Protein AF-A0A5P8WIT1-F1 (afdb_monomer)

Structure (mmCIF, N/CA/C/O backbone):
data_AF-A0A5P8WIT1-F1
#
_entry.id   AF-A0A5P8WIT1-F1
#
loop_
_atom_site.group_PDB
_atom_site.id
_atom_site.type_symbol
_atom_site.label_atom_id
_atom_site.label_alt_id
_atom_site.label_comp_id
_atom_site.label_asym_id
_atom_site.label_entity_id
_atom_site.label_seq_id
_atom_site.pdbx_PDB_ins_code
_atom_site.Cartn_x
_atom_site.Cartn_y
_atom_site.Cartn_z
_atom_site.occupancy
_atom_site.B_iso_or_equiv
_atom_site.auth_seq_id
_atom_site.auth_comp_id
_atom_site.auth_asym_id
_atom_site.auth_atom_id
_atom_site.pdbx_PDB_model_num
ATOM 1 N N . MET A 1 1 ? -11.418 24.660 9.617 1.00 50.38 1 MET A N 1
ATOM 2 C CA . MET A 1 1 ? -10.598 23.562 9.051 1.00 50.38 1 MET A CA 1
ATOM 3 C C . MET A 1 1 ? -9.537 24.173 8.142 1.00 50.38 1 MET A C 1
ATOM 5 O O . MET A 1 1 ? -9.883 25.060 7.373 1.00 50.38 1 MET A O 1
ATOM 9 N N . GLY A 1 2 ? -8.265 23.783 8.280 1.00 61.28 2 GLY A N 1
ATOM 10 C CA . GLY A 1 2 ? -7.160 24.315 7.465 1.00 61.28 2 GLY A CA 1
ATOM 11 C C . GLY A 1 2 ? -7.186 23.789 6.026 1.00 61.28 2 GLY A C 1
ATOM 12 O O . GLY A 1 2 ? -7.672 22.684 5.788 1.00 61.28 2 GLY A O 1
ATOM 13 N N . LYS A 1 3 ? -6.681 24.579 5.071 1.00 68.44 3 LYS A N 1
ATOM 14 C CA . LYS A 1 3 ? -6.547 24.157 3.669 1.00 68.44 3 LYS A CA 1
ATOM 15 C C . LYS A 1 3 ? -5.503 23.040 3.568 1.00 68.44 3 LYS A C 1
ATOM 17 O O . LYS A 1 3 ? -4.364 23.235 3.980 1.00 68.44 3 LYS A O 1
ATOM 22 N N . CYS A 1 4 ? -5.892 21.889 3.018 1.00 69.69 4 CYS A N 1
ATOM 23 C CA . CYS A 1 4 ? -4.935 20.875 2.580 1.00 69.69 4 CYS A CA 1
ATOM 24 C C . CYS A 1 4 ? -4.150 21.442 1.390 1.00 69.69 4 CYS A C 1
ATOM 26 O O . CYS A 1 4 ? -4.758 21.953 0.451 1.00 69.69 4 CYS A O 1
ATOM 28 N N . THR A 1 5 ? -2.821 21.398 1.449 1.00 77.12 5 THR A N 1
ATOM 29 C CA . THR A 1 5 ? -1.931 21.911 0.391 1.00 77.12 5 THR A CA 1
ATOM 30 C C . THR A 1 5 ? -1.465 20.822 -0.572 1.00 77.12 5 THR A C 1
ATOM 32 O O . THR A 1 5 ? -0.836 21.131 -1.581 1.00 77.12 5 THR A O 1
ATOM 35 N N . LEU A 1 6 ? -1.764 19.555 -0.269 1.00 75.56 6 LEU A N 1
ATOM 36 C CA . LEU A 1 6 ? -1.399 18.425 -1.112 1.00 75.56 6 LEU A CA 1
ATOM 37 C C . LEU A 1 6 ? -2.373 18.271 -2.292 1.00 75.56 6 LEU A C 1
ATOM 39 O O . LEU A 1 6 ? -3.556 18.599 -2.157 1.00 75.56 6 LEU A O 1
ATOM 43 N N . PRO A 1 7 ? -1.907 17.732 -3.434 1.00 75.62 7 PRO A N 1
ATOM 44 C CA . PRO A 1 7 ? -2.778 17.378 -4.546 1.00 75.62 7 PRO A CA 1
ATOM 45 C C . PRO A 1 7 ? -3.917 16.439 -4.106 1.00 75.62 7 PRO A C 1
ATOM 47 O O . PRO A 1 7 ? -3.708 15.611 -3.215 1.00 75.62 7 PRO A O 1
ATOM 50 N N . PRO A 1 8 ? -5.096 16.489 -4.759 1.00 62.50 8 PRO A N 1
ATOM 51 C CA . PRO A 1 8 ? -6.261 15.674 -4.390 1.00 62.50 8 PRO A CA 1
ATOM 52 C C . PRO A 1 8 ? -5.989 14.164 -4.250 1.00 6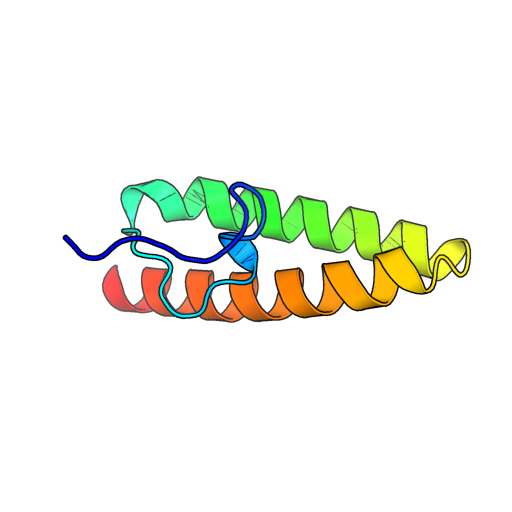2.50 8 PRO A C 1
ATOM 54 O O . PRO A 1 8 ? -6.616 13.502 -3.429 1.00 62.50 8 PRO A O 1
ATOM 57 N N . ASN A 1 9 ? -5.017 13.628 -4.996 1.00 65.25 9 ASN A N 1
ATOM 58 C CA . ASN A 1 9 ? -4.681 12.198 -5.020 1.00 65.25 9 ASN A CA 1
ATOM 59 C C . ASN A 1 9 ? -3.547 11.811 -4.054 1.00 65.25 9 ASN A C 1
ATOM 61 O O . ASN A 1 9 ? -3.092 10.673 -4.052 1.00 65.25 9 ASN A O 1
ATOM 65 N N . SER A 1 10 ? -3.059 12.746 -3.238 1.00 79.75 10 SER A N 1
ATOM 66 C CA . SER A 1 10 ? -1.921 12.525 -2.338 1.00 79.75 10 SER A CA 1
ATOM 67 C C . SER A 1 10 ? -2.342 12.190 -0.906 1.00 79.75 10 SER A C 1
ATOM 69 O O . SER A 1 10 ? -1.494 12.111 -0.023 1.00 79.75 10 SER A O 1
ATOM 71 N N . CYS A 1 11 ? -3.638 11.976 -0.659 1.00 80.81 11 CYS A N 1
ATOM 72 C CA . CYS A 1 11 ? -4.176 11.701 0.673 1.00 80.81 11 CYS A CA 1
ATOM 73 C C . CYS A 1 11 ? -3.571 10.450 1.328 1.00 80.81 11 CYS A C 1
ATOM 75 O O . CYS A 1 11 ? -3.298 10.482 2.521 1.00 80.81 11 CYS A O 1
ATOM 77 N N . LEU A 1 12 ? -3.282 9.391 0.564 1.00 79.69 12 LEU A N 1
ATOM 78 C CA . LEU A 1 12 ? -2.624 8.178 1.083 1.00 79.69 12 LEU A CA 1
ATOM 79 C C . LEU A 1 12 ? -1.126 8.369 1.382 1.00 79.69 12 LEU A C 1
ATOM 81 O O . LEU A 1 12 ? -0.515 7.554 2.064 1.00 79.69 12 LEU A O 1
ATOM 85 N N . ASN A 1 13 ? -0.554 9.482 0.922 1.00 79.56 13 ASN A N 1
ATOM 86 C CA . ASN A 1 13 ? 0.792 9.933 1.271 1.00 79.56 13 ASN A CA 1
ATOM 87 C C . ASN A 1 13 ? 0.773 11.076 2.299 1.00 79.56 13 ASN A C 1
ATOM 89 O O . ASN A 1 13 ? 1.814 11.647 2.617 1.00 79.56 13 ASN A O 1
ATOM 93 N N . CYS A 1 14 ? -0.405 11.449 2.810 1.00 81.12 14 CYS A N 1
ATOM 94 C CA . CYS A 1 14 ? -0.566 12.556 3.740 1.00 81.12 14 CYS A CA 1
ATOM 95 C C . CYS A 1 14 ? -0.498 12.057 5.186 1.00 81.12 14 CYS A C 1
ATOM 97 O O . CYS A 1 14 ? -1.426 11.412 5.667 1.00 81.12 14 CYS A O 1
ATOM 99 N N . GLY A 1 15 ? 0.536 12.461 5.929 1.00 71.44 15 GLY A N 1
ATOM 100 C CA . GLY A 1 15 ? 0.636 12.192 7.372 1.00 71.44 15 GLY A CA 1
ATOM 101 C C . GLY A 1 15 ? -0.440 12.878 8.232 1.00 71.44 15 GLY A C 1
ATOM 102 O O . GLY A 1 15 ? -0.556 12.588 9.416 1.00 71.44 15 GLY A O 1
ATOM 103 N N . TYR A 1 16 ? -1.240 13.777 7.646 1.00 77.44 16 TYR A N 1
ATOM 104 C CA . TYR A 1 16 ? -2.369 14.456 8.296 1.00 77.44 16 TYR A CA 1
ATOM 105 C C . TYR A 1 16 ? -3.732 13.939 7.818 1.00 77.44 16 TYR A C 1
ATOM 107 O O . TYR A 1 16 ? -4.748 14.617 8.016 1.00 77.44 16 TYR A O 1
ATOM 115 N N . LEU A 1 17 ? -3.773 12.783 7.144 1.00 83.19 17 LEU A N 1
ATOM 116 C CA . LEU A 1 17 ? -5.022 12.169 6.710 1.00 83.19 17 LEU A CA 1
ATOM 117 C C . LEU A 1 17 ? -5.925 11.926 7.924 1.00 83.19 17 LEU A C 1
ATOM 119 O O . LEU A 1 17 ? -5.638 11.100 8.786 1.00 83.19 17 LEU A O 1
ATOM 123 N N . ARG A 1 18 ? -7.039 12.656 7.986 1.00 82.50 18 ARG A N 1
ATOM 124 C CA . ARG A 1 18 ? -8.061 12.459 9.014 1.00 82.50 18 ARG A CA 1
ATOM 125 C C . ARG A 1 18 ? -9.087 11.456 8.515 1.00 82.50 18 ARG A C 1
ATOM 127 O O . ARG A 1 18 ? -9.771 11.718 7.530 1.00 82.50 18 ARG A O 1
ATOM 134 N N . THR A 1 19 ? -9.194 10.334 9.213 1.00 88.50 19 THR A N 1
ATOM 135 C CA . THR A 1 19 ? -10.152 9.257 8.945 1.00 88.50 19 THR A CA 1
ATOM 136 C C . THR A 1 19 ? -10.615 8.619 10.261 1.00 88.50 19 THR A C 1
ATOM 138 O O . THR A 1 19 ? -10.226 9.077 11.335 1.00 88.50 19 THR A O 1
ATOM 141 N N . ASN A 1 20 ? -11.477 7.606 10.196 1.00 89.62 20 ASN A N 1
ATOM 142 C CA . ASN A 1 20 ? -11.956 6.849 11.351 1.00 89.62 20 ASN A CA 1
ATOM 143 C C . ASN A 1 20 ? -12.134 5.359 11.010 1.00 89.62 20 ASN A C 1
ATOM 145 O O . ASN A 1 20 ? -12.013 4.954 9.852 1.00 89.62 20 ASN A O 1
ATOM 149 N N . VAL A 1 21 ? -12.452 4.558 12.028 1.00 92.44 21 VAL A N 1
ATOM 150 C CA . VAL A 1 21 ? -12.562 3.095 11.935 1.00 92.44 21 VAL A CA 1
ATOM 151 C C . VAL A 1 21 ? -13.600 2.601 10.922 1.00 92.44 21 VAL A C 1
ATOM 153 O O . VAL A 1 21 ? -13.420 1.534 10.345 1.00 92.44 21 VAL A O 1
ATOM 156 N N . ASN A 1 22 ? -14.635 3.385 10.602 1.00 92.75 22 ASN A N 1
ATOM 157 C CA . ASN A 1 22 ? -15.643 2.976 9.615 1.00 92.75 22 ASN A CA 1
ATOM 158 C C . ASN A 1 22 ? -15.040 2.778 8.213 1.00 92.75 22 ASN A C 1
ATOM 160 O O . ASN A 1 22 ? -15.606 2.063 7.390 1.00 92.75 22 ASN A O 1
ATOM 164 N N . PHE A 1 23 ? -13.883 3.392 7.943 1.00 92.75 23 PHE A N 1
ATOM 165 C CA . PHE A 1 23 ? -13.146 3.246 6.688 1.00 92.75 23 PHE A CA 1
ATOM 166 C C . PHE A 1 23 ? -12.040 2.184 6.748 1.00 92.75 23 PHE A C 1
ATOM 168 O O . PHE A 1 23 ? -11.371 1.955 5.743 1.00 92.75 23 PHE A O 1
ATOM 175 N N . LEU A 1 24 ? -11.853 1.498 7.882 1.00 93.44 24 LEU A N 1
ATOM 176 C CA . LEU A 1 24 ? -10.859 0.433 8.028 1.00 93.44 24 LEU A CA 1
ATOM 177 C C . LEU A 1 24 ? -10.955 -0.641 6.922 1.00 93.44 24 LEU A C 1
ATOM 179 O O . LEU A 1 24 ? -9.911 -0.977 6.358 1.00 93.44 24 LEU A O 1
ATOM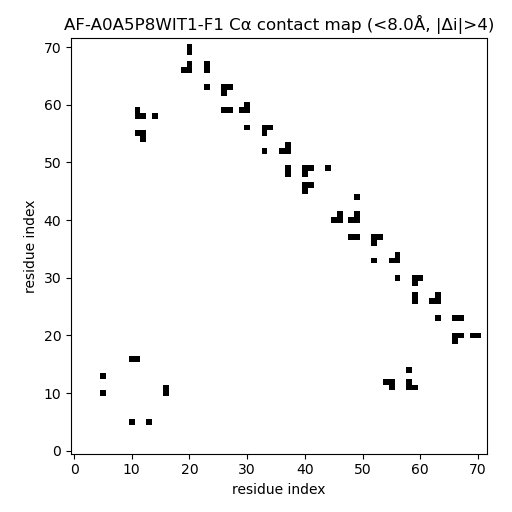 183 N N . PRO A 1 25 ? -12.148 -1.138 6.525 1.00 94.25 25 PRO A N 1
ATOM 184 C CA . PRO A 1 25 ? -12.250 -2.103 5.428 1.00 94.25 25 PRO A CA 1
ATOM 185 C C . PRO A 1 25 ? -11.722 -1.558 4.095 1.00 94.25 25 PRO A C 1
ATOM 187 O O . PRO A 1 25 ? -11.093 -2.291 3.338 1.00 94.25 25 PRO A O 1
ATOM 190 N N . VAL A 1 26 ? -11.927 -0.263 3.833 1.00 94.00 26 VAL A N 1
ATOM 191 C CA . VAL A 1 26 ? -11.459 0.404 2.610 1.00 94.00 26 VAL A CA 1
ATOM 192 C C . VAL A 1 26 ? -9.934 0.473 2.590 1.00 94.00 26 VAL A C 1
ATOM 194 O O . VAL A 1 26 ? -9.323 0.160 1.574 1.00 94.00 26 VAL A O 1
ATOM 197 N N . PHE A 1 27 ? -9.301 0.829 3.712 1.00 93.69 27 PHE A N 1
ATOM 198 C CA . PHE A 1 27 ? -7.838 0.884 3.786 1.00 93.69 27 PHE A CA 1
ATOM 199 C C . PHE A 1 27 ? -7.185 -0.497 3.697 1.00 93.69 27 PHE A C 1
ATOM 201 O O . PHE A 1 27 ? -6.104 -0.613 3.124 1.00 93.69 27 PHE A O 1
ATOM 208 N N . LYS A 1 28 ? -7.840 -1.548 4.207 1.00 95.38 28 LYS A N 1
ATOM 209 C CA . LYS A 1 28 ? -7.373 -2.933 4.042 1.00 95.38 28 LYS A CA 1
ATOM 210 C C . LYS A 1 28 ? -7.432 -3.393 2.584 1.00 95.38 28 LYS A C 1
ATOM 212 O O . LYS A 1 28 ? -6.450 -3.945 2.095 1.00 95.38 28 LYS A O 1
ATOM 217 N N . ASP A 1 29 ? -8.539 -3.130 1.889 1.00 96.81 29 ASP A N 1
ATOM 218 C CA . ASP A 1 29 ? -8.669 -3.437 0.455 1.00 96.81 29 ASP A CA 1
ATOM 219 C C . ASP A 1 29 ? -7.635 -2.654 -0.374 1.00 96.81 29 ASP A C 1
ATOM 221 O O . ASP A 1 29 ? -6.934 -3.221 -1.212 1.00 96.81 29 ASP A O 1
ATOM 225 N N . GLU A 1 30 ? -7.442 -1.365 -0.084 1.00 94.81 30 GLU A N 1
ATOM 226 C CA . GLU A 1 30 ? -6.434 -0.553 -0.774 1.00 94.81 30 GLU A CA 1
ATOM 227 C C . GLU A 1 30 ? -4.999 -1.037 -0.509 1.00 94.81 30 GLU A C 1
ATOM 229 O O . GLU A 1 30 ? -4.169 -1.055 -1.424 1.00 94.81 30 GLU A O 1
ATOM 234 N N . LEU A 1 31 ? -4.698 -1.497 0.711 1.00 95.88 31 LEU A N 1
ATOM 235 C CA . LEU A 1 31 ? -3.408 -2.108 1.037 1.00 95.88 31 LEU A CA 1
ATOM 236 C C . LEU A 1 31 ? -3.182 -3.383 0.216 1.00 95.88 31 LEU A C 1
ATOM 238 O O . LEU A 1 31 ? -2.116 -3.550 -0.381 1.00 95.88 31 LEU A O 1
ATOM 242 N N . GLU A 1 32 ? -4.188 -4.253 0.119 1.00 97.31 32 GLU A N 1
ATOM 243 C CA . GLU A 1 32 ? -4.109 -5.471 -0.690 1.00 97.31 32 GLU A CA 1
ATOM 244 C C . GLU A 1 32 ? -3.860 -5.149 -2.174 1.00 97.31 32 GLU A C 1
ATOM 246 O O . GLU A 1 32 ? -2.997 -5.755 -2.821 1.00 97.31 32 GLU A O 1
ATOM 251 N N . ARG A 1 33 ? -4.570 -4.157 -2.722 1.00 96.44 33 ARG A N 1
ATOM 252 C CA . ARG A 1 33 ? -4.382 -3.693 -4.105 1.00 96.44 33 ARG A CA 1
ATOM 253 C C . ARG A 1 33 ? -2.985 -3.126 -4.327 1.00 96.44 33 ARG A C 1
ATOM 255 O O . ARG A 1 33 ? -2.338 -3.490 -5.310 1.00 96.44 33 ARG A O 1
ATOM 262 N N . THR A 1 34 ? -2.495 -2.305 -3.402 1.00 95.62 34 THR A N 1
ATOM 263 C CA . THR A 1 34 ? -1.149 -1.713 -3.458 1.00 95.62 34 THR A CA 1
ATOM 264 C C . THR A 1 34 ? -0.074 -2.800 -3.473 1.00 95.62 34 THR A C 1
ATOM 266 O O . THR A 1 34 ? 0.852 -2.752 -4.284 1.00 95.62 34 THR A O 1
ATOM 269 N N . VAL A 1 35 ? -0.222 -3.843 -2.650 1.00 97.50 35 VAL A N 1
ATOM 270 C CA . VAL A 1 35 ? 0.693 -4.997 -2.640 1.00 97.50 35 VAL A CA 1
ATOM 271 C C . VAL A 1 35 ? 0.689 -5.732 -3.986 1.00 97.50 35 VAL A C 1
ATOM 273 O O . VAL A 1 35 ? 1.758 -6.077 -4.495 1.00 97.50 35 VAL A O 1
ATOM 276 N N . LYS A 1 36 ? -0.480 -5.925 -4.613 1.00 97.56 36 LYS A N 1
ATOM 277 C CA . LYS A 1 36 ? -0.578 -6.537 -5.953 1.00 97.56 36 LYS A CA 1
ATOM 278 C C . LYS A 1 36 ? 0.096 -5.680 -7.028 1.00 97.56 36 LYS A C 1
ATOM 280 O O . LYS A 1 36 ? 0.815 -6.215 -7.874 1.00 97.56 36 LYS A O 1
ATOM 285 N N . VAL A 1 37 ? -0.098 -4.359 -6.987 1.00 95.94 37 VAL A N 1
ATOM 286 C CA . VAL A 1 37 ? 0.570 -3.413 -7.898 1.00 95.94 37 VAL A CA 1
ATOM 287 C C . VAL A 1 37 ? 2.084 -3.474 -7.718 1.00 95.94 37 VAL A C 1
ATOM 289 O O . VAL A 1 37 ? 2.797 -3.579 -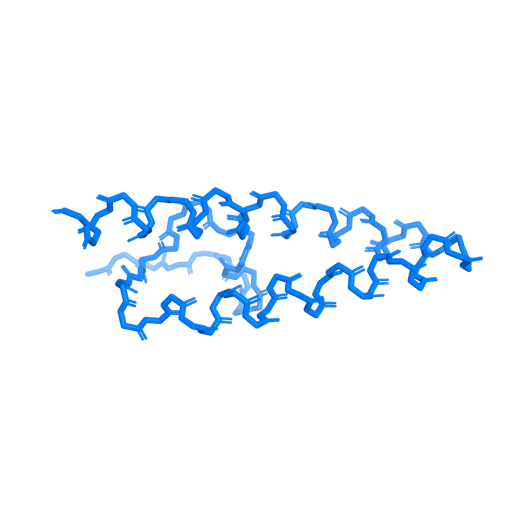8.713 1.00 95.94 37 VAL A O 1
ATOM 292 N N . LEU A 1 38 ? 2.578 -3.493 -6.476 1.00 96.88 38 LEU A N 1
ATOM 293 C CA . LEU A 1 38 ? 4.005 -3.619 -6.177 1.00 96.88 38 LEU A CA 1
ATOM 294 C C . LEU A 1 38 ? 4.605 -4.913 -6.711 1.00 96.88 38 LEU A C 1
ATOM 296 O O . LEU A 1 38 ? 5.670 -4.872 -7.320 1.00 96.88 38 LEU A O 1
ATOM 300 N N . ALA A 1 39 ? 3.934 -6.051 -6.519 1.00 97.62 39 ALA A N 1
ATOM 301 C CA . ALA A 1 39 ? 4.412 -7.332 -7.031 1.00 97.62 39 ALA A CA 1
ATOM 302 C C . ALA A 1 39 ? 4.591 -7.287 -8.557 1.00 97.62 39 ALA A C 1
ATOM 304 O O . ALA A 1 39 ? 5.636 -7.677 -9.079 1.00 97.62 39 ALA A O 1
ATOM 305 N N . LYS A 1 40 ? 3.606 -6.722 -9.265 1.00 97.69 40 LYS A N 1
ATOM 306 C CA . LYS A 1 40 ? 3.671 -6.533 -10.716 1.00 97.69 40 LYS A CA 1
ATOM 307 C C . LYS A 1 40 ? 4.767 -5.539 -11.113 1.00 97.69 40 LYS A C 1
ATOM 309 O O . LYS A 1 40 ? 5.564 -5.830 -11.995 1.00 97.69 40 LYS A O 1
ATOM 314 N N . ALA A 1 41 ? 4.851 -4.391 -10.448 1.00 97.50 41 ALA A N 1
ATOM 315 C CA . ALA A 1 41 ? 5.860 -3.376 -10.736 1.00 97.50 41 ALA A CA 1
ATOM 316 C C . ALA A 1 41 ? 7.287 -3.917 -10.549 1.00 97.50 41 ALA A C 1
ATOM 318 O O . ALA A 1 41 ? 8.138 -3.676 -11.401 1.00 97.50 41 ALA A O 1
ATOM 319 N N . LYS A 1 42 ? 7.526 -4.713 -9.496 1.00 96.75 42 LYS A N 1
ATOM 320 C CA . LYS A 1 42 ? 8.806 -5.393 -9.237 1.00 96.75 42 LYS A CA 1
ATOM 321 C C . LYS A 1 42 ? 9.140 -6.426 -10.309 1.00 96.75 42 LYS A C 1
ATOM 323 O O . LYS A 1 42 ? 10.285 -6.493 -10.738 1.00 96.75 42 LYS A O 1
ATOM 328 N N . GLN A 1 43 ? 8.149 -7.176 -10.796 1.00 98.19 43 GLN A N 1
ATOM 329 C CA . GLN A 1 43 ? 8.341 -8.123 -11.899 1.00 98.19 43 GLN A CA 1
ATOM 330 C C . GLN A 1 43 ? 8.810 -7.435 -13.193 1.00 98.19 43 GLN A C 1
ATOM 332 O O . GLN A 1 43 ? 9.614 -8.004 -13.927 1.00 98.19 43 GLN A O 1
ATOM 337 N N . TYR A 1 44 ? 8.314 -6.228 -13.477 1.00 97.38 44 TYR A N 1
ATOM 338 C CA . TYR A 1 44 ? 8.618 -5.488 -14.707 1.00 97.38 44 TYR A CA 1
ATOM 339 C C . TYR A 1 44 ? 9.632 -4.344 -14.524 1.00 97.38 44 TYR A C 1
ATOM 341 O O . TYR A 1 44 ? 9.805 -3.548 -15.446 1.00 97.38 44 TYR A O 1
ATOM 349 N N . ALA A 1 45 ? 10.286 -4.247 -13.360 1.00 96.31 45 ALA A N 1
ATOM 350 C CA . ALA A 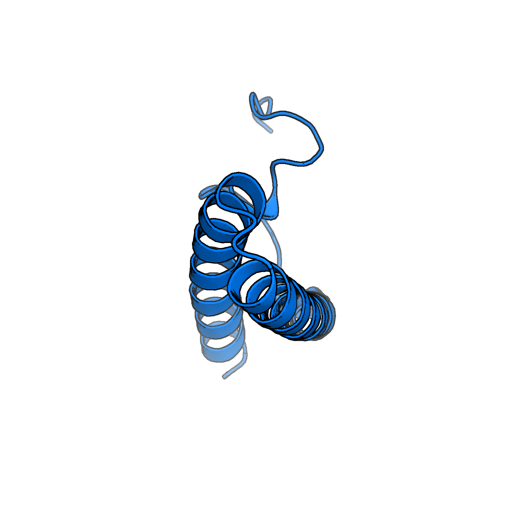1 45 ? 11.229 -3.176 -13.014 1.00 96.31 45 ALA A CA 1
ATOM 351 C C . ALA A 1 45 ? 10.675 -1.753 -13.261 1.00 96.31 45 ALA A C 1
ATOM 353 O O . ALA A 1 45 ? 11.350 -0.867 -13.786 1.00 96.31 45 ALA A O 1
ATOM 354 N N . TRP A 1 46 ? 9.410 -1.513 -12.903 1.00 97.62 46 TRP A N 1
ATOM 355 C CA . TRP A 1 46 ? 8.785 -0.191 -13.011 1.00 97.62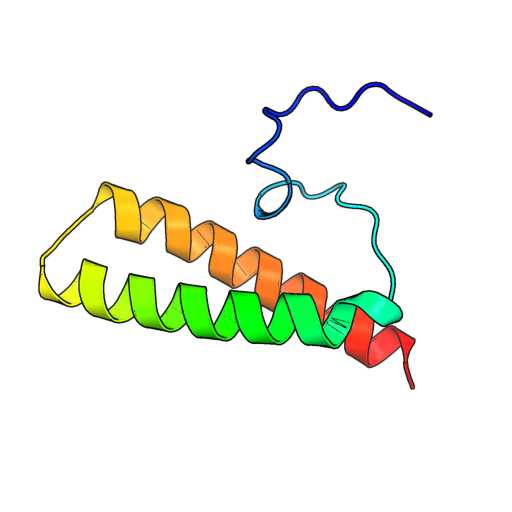 46 TRP A CA 1
ATOM 356 C C . TRP A 1 46 ? 9.175 0.698 -11.828 1.00 97.62 46 TRP A C 1
ATOM 358 O O . TRP A 1 46 ? 8.362 0.948 -10.940 1.00 97.62 46 TRP A O 1
ATOM 368 N N . GLU A 1 47 ? 10.411 1.192 -11.832 1.00 95.19 47 GLU A N 1
ATOM 369 C CA . GLU A 1 47 ? 11.048 1.942 -10.733 1.00 95.19 47 GLU A CA 1
ATOM 370 C C . GLU A 1 47 ? 10.157 3.029 -10.102 1.00 95.19 47 GLU A C 1
ATOM 372 O O . GLU A 1 47 ? 9.992 3.079 -8.884 1.00 95.19 47 GLU A O 1
ATOM 377 N N . VAL A 1 48 ? 9.497 3.861 -10.918 1.00 93.75 48 VAL A N 1
ATOM 378 C CA . VAL A 1 48 ? 8.599 4.924 -10.417 1.00 93.75 48 VAL A CA 1
ATOM 379 C C . VAL A 1 48 ? 7.408 4.340 -9.655 1.00 93.75 48 VAL A C 1
ATOM 381 O O . VAL A 1 48 ? 7.043 4.835 -8.591 1.00 93.75 48 VAL A O 1
ATOM 384 N N . GLN A 1 49 ? 6.807 3.268 -10.176 1.00 93.25 49 GLN A N 1
ATOM 385 C CA . GLN A 1 49 ? 5.668 2.621 -9.529 1.00 93.25 49 GLN A CA 1
ATOM 386 C C . GLN A 1 49 ? 6.094 1.886 -8.263 1.00 93.25 49 GLN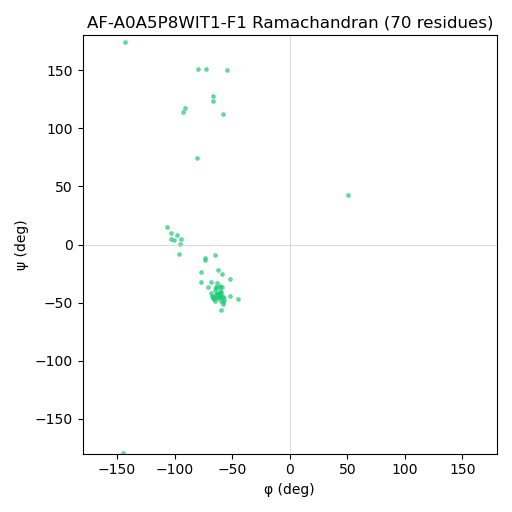 A C 1
ATOM 388 O O . GLN A 1 49 ? 5.357 1.918 -7.284 1.00 93.25 49 GLN A O 1
ATOM 393 N N . ILE A 1 50 ? 7.278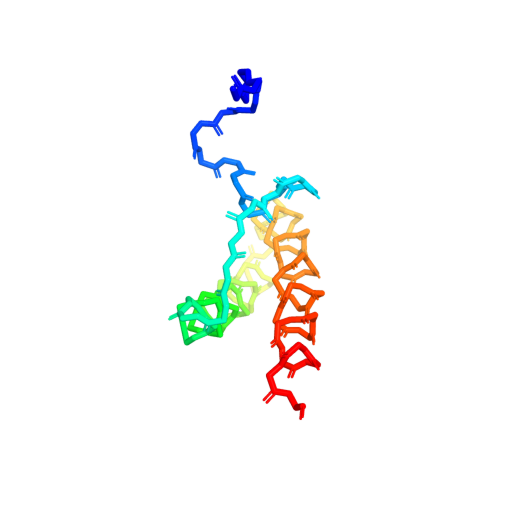 1.272 -8.254 1.00 96.06 50 ILE A N 1
ATOM 394 C CA . ILE A 1 50 ? 7.841 0.649 -7.054 1.00 96.06 50 ILE A CA 1
ATOM 395 C C . ILE A 1 50 ? 8.002 1.712 -5.964 1.00 96.06 50 ILE A C 1
ATOM 397 O O . ILE A 1 50 ? 7.369 1.602 -4.917 1.00 96.06 50 ILE A O 1
ATOM 401 N N . SER A 1 51 ? 8.737 2.789 -6.251 1.00 93.00 51 SER A N 1
ATOM 402 C CA . SER A 1 51 ? 9.016 3.854 -5.282 1.00 93.00 51 SER A CA 1
ATOM 403 C C . SER A 1 51 ? 7.740 4.487 -4.711 1.00 93.00 51 SER A C 1
ATOM 405 O O . SER A 1 51 ? 7.591 4.608 -3.493 1.00 93.00 51 SER A O 1
ATOM 407 N N . MET A 1 52 ? 6.780 4.845 -5.572 1.00 89.94 52 MET A N 1
ATOM 408 C CA . MET A 1 52 ? 5.536 5.474 -5.123 1.00 89.94 52 MET A CA 1
ATOM 409 C C . MET A 1 52 ? 4.669 4.527 -4.289 1.00 89.94 52 MET A C 1
ATOM 411 O O . MET A 1 52 ? 4.147 4.929 -3.247 1.00 89.94 52 MET A O 1
ATOM 415 N N . ASN A 1 53 ? 4.501 3.278 -4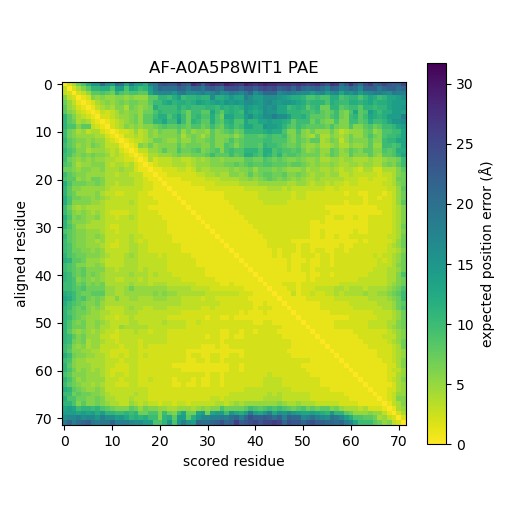.732 1.00 93.00 53 ASN A N 1
ATOM 416 C CA . ASN A 1 53 ? 3.609 2.340 -4.055 1.00 93.00 53 ASN A CA 1
ATOM 417 C C . ASN A 1 53 ? 4.226 1.771 -2.768 1.00 93.00 53 ASN A C 1
ATOM 419 O O . ASN A 1 53 ? 3.475 1.390 -1.877 1.00 93.00 53 ASN A O 1
ATOM 423 N N . GLU A 1 54 ? 5.555 1.752 -2.614 1.00 94.44 54 GLU A N 1
ATOM 424 C CA . GLU A 1 54 ? 6.197 1.382 -1.343 1.00 94.44 54 GLU A CA 1
ATOM 425 C C . GLU A 1 54 ? 5.869 2.392 -0.242 1.00 94.44 54 GLU A C 1
ATOM 427 O O . GLU A 1 54 ? 5.434 1.997 0.838 1.00 94.44 54 GLU A O 1
ATOM 432 N N . THR A 1 55 ? 5.944 3.692 -0.546 1.00 91.44 55 THR A N 1
ATOM 433 C CA . THR A 1 55 ? 5.555 4.743 0.412 1.00 91.44 55 THR A CA 1
ATOM 434 C C . THR A 1 55 ? 4.069 4.653 0.776 1.00 91.44 55 THR A C 1
ATOM 436 O O . THR A 1 55 ? 3.707 4.745 1.950 1.00 91.44 55 THR A O 1
ATOM 439 N N . ILE A 1 56 ? 3.196 4.434 -0.216 1.00 92.06 56 ILE A N 1
ATOM 440 C CA . ILE A 1 56 ? 1.751 4.267 0.014 1.00 92.06 56 ILE A CA 1
ATOM 441 C C . ILE A 1 56 ? 1.485 3.049 0.903 1.00 92.06 56 ILE A C 1
ATOM 443 O O . ILE A 1 56 ? 0.711 3.143 1.856 1.00 92.06 56 ILE A O 1
ATOM 447 N N . LYS A 1 57 ? 2.148 1.922 0.624 1.00 95.00 57 LYS A N 1
ATOM 448 C CA . LYS A 1 57 ? 2.017 0.687 1.399 1.00 95.00 57 LYS A CA 1
ATOM 449 C C . LYS A 1 57 ? 2.379 0.915 2.868 1.00 95.00 57 LYS A C 1
ATOM 451 O O . LYS A 1 57 ? 1.580 0.579 3.735 1.00 95.00 57 LYS A O 1
ATOM 456 N N . GLU A 1 58 ? 3.533 1.517 3.151 1.00 93.31 58 GLU A N 1
ATOM 457 C CA . GLU A 1 58 ? 3.971 1.780 4.529 1.00 93.31 58 GLU A CA 1
ATOM 458 C C . GLU A 1 58 ? 2.993 2.685 5.291 1.00 93.31 58 GLU A C 1
ATOM 460 O O . GLU A 1 58 ? 2.722 2.472 6.475 1.00 93.31 58 GLU A O 1
ATOM 465 N N . ASN A 1 59 ? 2.446 3.701 4.620 1.00 91.56 59 ASN A N 1
ATOM 466 C CA . ASN A 1 59 ? 1.462 4.596 5.224 1.00 91.56 59 ASN A CA 1
ATOM 467 C C . ASN A 1 59 ? 0.137 3.881 5.501 1.00 91.56 59 ASN A C 1
ATOM 469 O O . ASN A 1 59 ? -0.444 4.073 6.570 1.00 91.56 59 ASN A O 1
ATOM 473 N N . LEU A 1 60 ? -0.324 3.038 4.574 1.00 93.19 60 LEU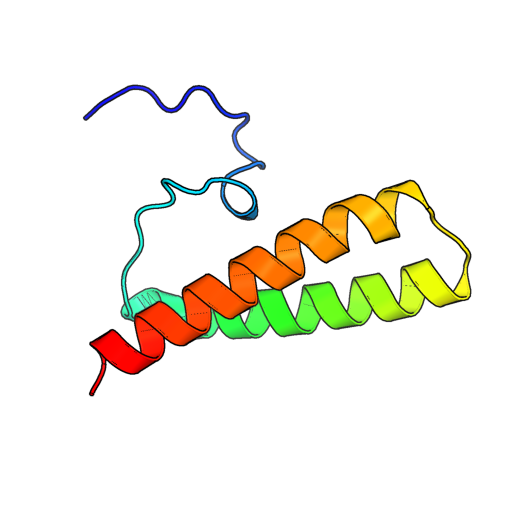 A N 1
ATOM 474 C CA . LEU A 1 60 ? -1.519 2.216 4.757 1.00 93.19 60 LEU A CA 1
ATOM 475 C C . LEU A 1 60 ? -1.345 1.213 5.900 1.00 93.19 60 LEU A C 1
ATOM 477 O O . LEU A 1 60 ? -2.253 1.086 6.713 1.00 93.19 60 LEU A O 1
ATOM 481 N N . GLU A 1 61 ? -0.190 0.554 6.018 1.00 94.81 61 GLU A N 1
ATOM 482 C CA . GLU A 1 61 ? 0.100 -0.370 7.124 1.00 94.81 61 GLU A CA 1
ATOM 483 C C . GLU A 1 61 ? 0.029 0.343 8.480 1.00 94.81 61 GLU A C 1
ATOM 485 O O . GLU A 1 61 ? -0.672 -0.119 9.382 1.00 94.81 61 GLU A O 1
ATOM 490 N N . LYS A 1 62 ? 0.676 1.509 8.611 1.00 92.25 62 LYS A N 1
ATOM 491 C CA . LYS A 1 62 ? 0.609 2.333 9.832 1.00 92.25 62 LYS A CA 1
ATOM 492 C C . LYS A 1 62 ? -0.818 2.786 10.137 1.00 92.25 62 LYS A C 1
ATOM 494 O O . LYS A 1 62 ? -1.249 2.742 11.289 1.00 92.25 62 LYS A O 1
ATOM 499 N N . LEU A 1 63 ? -1.557 3.219 9.114 1.00 90.94 63 LEU A N 1
ATOM 500 C CA . LEU A 1 63 ? -2.928 3.692 9.267 1.00 90.94 63 LEU A CA 1
ATOM 501 C C . LEU A 1 63 ? -3.857 2.566 9.725 1.00 90.94 63 LEU A C 1
ATOM 503 O O . LEU A 1 63 ? -4.586 2.745 10.698 1.00 90.94 63 LEU A O 1
ATOM 507 N N . VAL A 1 64 ? -3.800 1.409 9.064 1.00 93.25 64 VAL A N 1
ATOM 508 C CA . VAL A 1 64 ? -4.589 0.220 9.412 1.00 93.25 64 VAL A CA 1
ATOM 509 C C . VAL A 1 64 ? -4.299 -0.199 10.850 1.00 93.25 64 VAL A C 1
ATOM 511 O O . VAL A 1 64 ? -5.243 -0.294 11.628 1.00 93.25 64 VAL A O 1
ATOM 514 N N . GLN A 1 65 ? -3.024 -0.321 11.239 1.00 92.75 65 GLN A N 1
ATOM 515 C CA . GLN A 1 65 ? -2.645 -0.656 12.617 1.00 92.75 65 GLN A CA 1
ATOM 516 C C . GLN A 1 65 ? -3.203 0.353 13.631 1.00 92.75 65 GLN A C 1
ATOM 518 O O . GLN A 1 65 ? -3.769 -0.036 14.649 1.00 92.75 65 GLN A O 1
ATOM 523 N N . SER A 1 66 ? -3.098 1.658 13.351 1.00 90.56 66 SER A N 1
ATOM 524 C CA . SER A 1 66 ? -3.605 2.693 14.264 1.00 90.56 66 SER A CA 1
ATOM 525 C C . SER A 1 66 ? -5.127 2.637 14.450 1.00 90.56 66 SER A C 1
ATOM 527 O O . SER A 1 66 ? -5.635 2.863 15.550 1.00 90.56 66 SER A O 1
ATOM 529 N N . LEU A 1 67 ? -5.860 2.307 13.383 1.00 90.56 67 LEU A N 1
ATOM 530 C CA . LEU A 1 67 ? -7.315 2.189 13.402 1.00 90.56 67 LEU A CA 1
ATOM 531 C C . LEU A 1 67 ? -7.782 0.888 14.060 1.00 90.56 67 LEU A C 1
ATOM 533 O O . LEU A 1 67 ? -8.831 0.897 14.695 1.00 90.56 67 LEU A O 1
ATOM 537 N N . GLU A 1 68 ? -7.018 -0.198 13.931 1.00 90.12 68 GLU A N 1
ATOM 538 C CA . GLU A 1 68 ? -7.287 -1.465 14.620 1.00 90.12 68 GLU A CA 1
ATOM 539 C C . GLU A 1 68 ? -7.127 -1.320 16.134 1.00 90.12 68 GLU A C 1
ATOM 541 O O . GLU A 1 68 ? -8.036 -1.698 16.861 1.00 90.12 68 GLU A O 1
ATOM 546 N N . VAL A 1 69 ? -6.049 -0.676 16.599 1.00 87.19 69 VAL A N 1
ATOM 547 C CA . VAL A 1 69 ? -5.822 -0.408 18.035 1.00 87.19 69 VAL A CA 1
ATOM 548 C C . VAL A 1 69 ? -6.891 0.515 18.624 1.00 87.19 69 VAL A C 1
ATOM 550 O O . VAL A 1 69 ? -7.256 0.384 19.783 1.00 87.19 69 VAL A O 1
ATOM 553 N N . THR A 1 70 ? -7.416 1.457 17.837 1.00 74.88 70 THR A N 1
ATOM 554 C CA . THR A 1 70 ? -8.493 2.358 18.291 1.00 74.88 70 THR A CA 1
ATOM 555 C C . THR A 1 70 ? -9.857 1.646 18.385 1.00 74.88 70 THR A C 1
ATOM 557 O O . THR A 1 70 ? -10.801 2.209 18.934 1.00 74.88 70 THR A O 1
ATOM 560 N N . ASN A 1 71 ? -9.987 0.439 17.822 1.00 63.12 71 ASN A N 1
ATOM 561 C CA . ASN A 1 71 ? -11.227 -0.342 17.788 1.00 63.12 71 ASN A CA 1
ATOM 562 C C . ASN A 1 71 ? -11.284 -1.466 18.844 1.00 63.12 71 ASN A C 1
ATOM 564 O O . ASN A 1 71 ? -12.238 -2.247 18.835 1.00 63.12 71 ASN A O 1
ATOM 568 N N . GLU A 1 72 ? -10.276 -1.559 19.714 1.00 51.94 72 GLU A N 1
ATOM 569 C CA . GLU A 1 72 ? -10.238 -2.429 20.901 1.00 51.94 72 GLU A CA 1
ATOM 570 C C . GLU A 1 72 ? -10.525 -1.624 22.176 1.00 51.94 72 GLU A C 1
ATOM 572 O O . GLU A 1 72 ? -11.242 -2.163 23.051 1.00 51.94 72 GLU A O 1
#

pLDDT: mean 87.63, std 11.5, range [50.38, 98.19]

Foldseek 3Di:
DDDDPDDPPCLLLDPPNDDALVCLVVLVVVLVVLVVQLVVCVVVVVVVSNVVSVSSNVSSVVVSVVRVVVVD

Mean predicted aligned error: 5.04 Å

Organism: NCBI:txid2653204

Radius of gyration: 13.41 Å; Cα contacts (8 Å, |Δi|>4): 44; chains: 1; bounding box: 27×32×36 Å

Secondary structure (DSSP, 8-state):
-PPP-S-TT-GGG-TT----GGGHHHHHHHHHHHHHHHHHHHHTT-HHHHHHHHHHHHHHHHHHHHHHHTT-

Sequence (72 aa):
MGKCTLPPNSCLNCGYLRTNVNFLPVFKDELERTVKVLAKAKQYAWEVQISMNETIKENLEKLVQSLEVTNE

Solvent-accessible surface area (backbone atoms only — not comparable to full-atom values): 4309 Å² total; per-residue (Å²): 134,82,84,79,86,66,61,92,87,41,52,64,73,38,95,78,61,84,83,60,60,92,49,46,68,58,49,53,52,50,40,53,51,39,52,54,51,36,56,53,23,61,76,70,67,35,59,70,55,34,59,54,40,51,54,36,41,56,43,37,54,53,49,49,53,55,40,54,64,73,73,111

Nearest PDB structures (foldseek):
  8ftm-assembly2_B  TM=9.168E-01  e=6.864E+00  Thermochaetoides thermophila DSM 1495